Protein 6S44 (pdb70)

Solvent-accessible surface area: 7641 Å² total; per-residue (Å²): 153,89,96,76,61,141,29,86,23,130,82,86,28,113,12,133,111,75,53,12,29,17,24,45,1,69,2,126,55,119,37,52,176,11,89,2,71,85,0,66,0,27,0,52,0,107,0,67,10,59,54,50,0,24,8,7,0,0,62,3,63,59,80,22,138,89,32,68,59,2,0,37,49,99,34,8,125,32,73,150,93,19,108,126,68,5,58,86,68,8,134,15,108,15,82,5,131,46,100,106,64,69,37,25,85,75,53,10,86,70,68,10,179,8,64,88,6,0,24,50,90,60,22,0,11,2,0,8,20,0,12,62,33,1,57,5,70,5,73,4,87,0,37,0,28,85

Sequence (146 aa):
AVPTTRVVVHQSAVLKKDDVSGSEIKPEGDVARYKIRKVMLSCTLRMRPGELVNYLIVKCSSPIVNWSAAFTAPALMVKESCQDMITIIGKGKVESNGVAGSDCTKSFNKFIRLGAGISQTQHLYVVMYTSEAVKTVLEHRVYIEV

Radius of gyration: 15.33 Å; Cα contacts (8 Å, |Δi|>4): 374; chains: 1; bounding box: 33×23×52 Å

Secondary structure (DSSP, 8-state):
----EEEEEEEEEEE-TT-EEEEEE---SSS-S-EEEEEEEEEEEEE-TT-EEEEEEEEESS--S-STTTB-SSS-PBPGGGTTTEEEEEEEEEE----SS--EEEEEEEEEEEEEEEESSSEEEEEEEESS-EEEEEEEEEEE--

Foldseek 3Di:
DQAKDWDKDKDKDFDFAQDWFKDWDDPPVVDAFKWFFKKKKKKWKFFFQAKKKWKWKKKAADDDDDRCVQAPTPHGDGDPVCVVRIGTQDTDMGGRNDDHGDTDTGMDIDIGGDPPTHHNRITIMMIITIRGGMTIGMMMTTIISD

Organism: NCBI:txid283824

B-factor: mean 83.04, std 7.62, range [69.18, 106.4]

Structure (mmCIF, N/CA/C/O backbone):
data_6S44
#
_entry.id   6S44
#
_cell.length_a   1.00
_cell.length_b   1.00
_cell.length_c   1.00
_cell.angle_alpha   90.00
_cell.angle_beta   90.00
_cell.angle_gamma   90.00
#
_symmetry.space_group_name_H-M   'P 1'
#
loop_
_atom_site.group_PDB
_atom_site.id
_atom_site.type_symbol
_atom_site.label_atom_id
_atom_site.label_alt_id
_atom_site.label_comp_id
_atom_site.label_asym_id
_atom_site.label_entity_id
_atom_site.label_seq_id
_atom_site.pdbx_PDB_ins_code
_atom_site.Cartn_x
_atom_site.Cartn_y
_atom_site.Cartn_z
_atom_site.occupancy
_atom_site.B_iso_or_equiv
_atom_site.auth_seq_id
_atom_site.auth_comp_id
_atom_site.auth_asym_id
_atom_site.auth_atom_id
_atom_site.pdbx_PDB_model_num
ATOM 1 N N . ALA A 1 27 ? 210.773 166.193 238.068 1.00 99.53 27 ALA A N 1
ATOM 2 C CA . ALA A 1 27 ? 210.266 165.192 237.139 1.00 99.53 27 ALA A CA 1
ATOM 3 C C . ALA A 1 27 ? 210.878 163.831 237.430 1.00 99.53 27 ALA A C 1
ATOM 4 O O . ALA A 1 27 ? 210.391 162.809 236.953 1.00 99.53 27 ALA A O 1
ATOM 6 N N . VAL A 1 28 ? 211.951 163.831 238.208 1.00 93.09 28 VAL A N 1
ATOM 7 C CA . VAL A 1 28 ? 212.609 162.582 238.607 1.00 93.09 28 VAL A CA 1
ATOM 8 C C . VAL A 1 28 ? 211.716 161.852 239.601 1.00 93.09 28 VAL A C 1
ATOM 9 O O . VAL A 1 28 ? 211.138 162.501 240.490 1.00 93.09 28 VAL A O 1
ATOM 13 N N . PRO A 1 29 ? 211.546 160.529 239.490 1.00 88.82 29 PRO A N 1
ATOM 14 C CA . PRO A 1 29 ? 210.640 159.824 240.407 1.00 88.82 29 PRO A CA 1
ATOM 15 C C . PRO A 1 29 ? 211.159 159.734 241.832 1.00 88.82 29 PRO A C 1
ATOM 16 O O . PRO A 1 29 ? 212.042 158.933 242.134 1.00 88.82 29 PRO A O 1
ATOM 20 N N . THR A 1 30 ? 210.581 160.535 242.720 1.00 84.11 30 THR A N 1
ATOM 21 C CA . THR A 1 30 ? 211.026 160.644 244.099 1.00 84.11 30 THR A CA 1
ATOM 22 C C . THR A 1 30 ? 210.287 159.643 244.976 1.00 84.11 30 THR A C 1
ATOM 23 O O . THR A 1 30 ? 209.142 159.280 244.706 1.00 84.11 30 THR A O 1
ATOM 27 N N . THR A 1 31 ? 210.963 159.183 246.022 1.00 81.45 31 THR A N 1
ATOM 28 C CA . THR A 1 31 ? 210.352 158.298 247.001 1.00 81.45 31 THR A CA 1
ATOM 29 C C . THR A 1 31 ? 210.930 158.630 248.364 1.00 81.45 31 THR A C 1
ATOM 30 O O . THR A 1 31 ? 212.149 158.746 248.508 1.00 81.45 31 THR A O 1
ATOM 34 N N . ARG A 1 32 ? 210.063 158.782 249.350 1.00 78.87 32 ARG A N 1
ATOM 35 C CA . ARG A 1 32 ? 210.458 159.152 250.701 1.00 78.87 32 ARG A CA 1
ATOM 36 C C . ARG A 1 32 ? 210.354 157.913 251.576 1.00 78.87 32 ARG A C 1
ATOM 37 O O . ARG A 1 32 ? 209.275 157.582 252.069 1.00 78.87 32 ARG A O 1
ATOM 45 N N . VAL A 1 33 ? 211.474 157.241 251.780 1.00 75.37 33 VAL A N 1
ATOM 46 C CA . VAL A 1 33 ? 211.479 156.001 252.532 1.00 75.37 33 VAL A CA 1
ATOM 47 C C . VAL A 1 33 ? 211.962 156.288 253.944 1.00 75.37 33 VAL A C 1
ATOM 48 O O . VAL A 1 33 ? 212.626 157.287 254.214 1.00 75.37 33 VAL A O 1
ATOM 52 N N . VAL A 1 34 ? 211.582 155.420 254.873 1.00 76.70 34 VAL A N 1
ATOM 53 C CA . VAL A 1 34 ? 211.842 155.624 256.290 1.00 76.70 34 VAL A CA 1
ATOM 54 C C . VAL A 1 34 ? 212.633 154.445 256.804 1.00 76.70 34 VAL A C 1
ATOM 55 O O . VAL A 1 34 ? 212.166 153.304 256.738 1.00 76.70 34 VAL A O 1
ATOM 59 N N . VAL A 1 35 ? 213.823 154.712 257.326 1.00 80.19 35 VAL A N 1
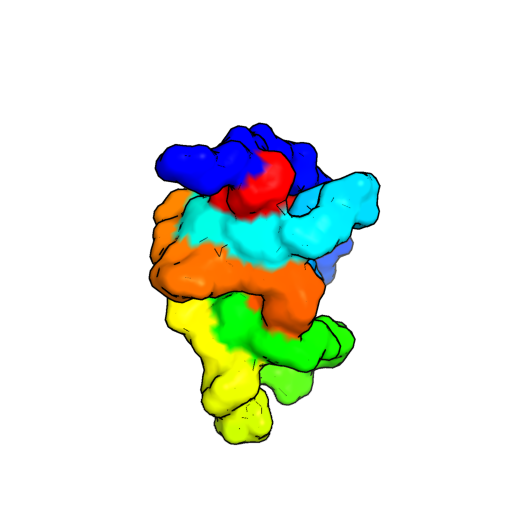ATOM 60 C CA . VAL A 1 35 ? 214.655 153.681 257.926 1.00 80.19 35 VAL A CA 1
ATOM 61 C C . VAL A 1 35 ? 214.944 154.090 259.361 1.00 80.19 35 VAL A C 1
ATOM 62 O O . VAL A 1 35 ? 215.270 155.253 259.622 1.00 80.19 35 VAL A O 1
ATOM 66 N N . HIS A 1 36 ? 214.786 153.152 260.289 1.00 83.28 36 HIS A N 1
ATOM 67 C CA . HIS A 1 36 ? 215.121 153.371 261.685 1.00 83.28 36 HIS A CA 1
ATOM 68 C C . HIS A 1 36 ? 216.362 152.578 262.051 1.00 83.28 36 HIS A C 1
ATOM 69 O O . HIS A 1 36 ? 216.681 151.573 261.412 1.00 83.28 36 HIS A O 1
ATOM 76 N N . GLN A 1 37 ? 217.043 153.031 263.092 1.00 84.34 37 GLN A N 1
ATOM 77 C CA . GLN A 1 37 ? 218.297 152.453 263.545 1.00 84.34 37 GLN A CA 1
ATOM 78 C C . GLN A 1 37 ? 218.339 152.632 265.053 1.00 84.34 37 GLN A C 1
ATOM 79 O O . GLN A 1 37 ? 218.444 153.761 265.545 1.00 84.34 37 GLN A O 1
ATOM 85 N N . SER A 1 38 ? 218.218 151.534 265.783 1.00 87.44 38 SER A N 1
ATOM 86 C CA . SER A 1 38 ? 218.313 151.568 267.231 1.00 87.44 38 SER A CA 1
ATOM 87 C C . SER A 1 38 ? 219.746 151.289 267.648 1.00 87.44 38 SER A C 1
ATOM 88 O O . SER A 1 38 ? 220.385 150.367 267.139 1.00 87.44 38 SER A O 1
ATOM 91 N N . ALA A 1 39 ? 220.250 152.093 268.574 1.00 85.77 39 ALA A N 1
ATOM 92 C CA . ALA A 1 39 ? 221.624 151.951 269.031 1.00 85.77 39 ALA A CA 1
ATOM 93 C C . ALA A 1 39 ? 221.693 152.365 270.487 1.00 85.77 39 ALA A C 1
ATOM 94 O O . ALA A 1 39 ? 221.430 153.524 270.818 1.00 85.77 39 ALA A O 1
ATOM 96 N N . VAL A 1 40 ? 222.013 151.416 271.353 1.00 87.01 40 VAL A N 1
ATOM 97 C CA . VAL A 1 40 ? 222.351 151.705 272.736 1.00 87.01 40 VAL A CA 1
ATOM 98 C C . VAL A 1 40 ? 223.863 151.789 272.807 1.00 87.01 40 VAL A C 1
ATOM 99 O O . VAL A 1 40 ? 224.556 150.787 272.601 1.00 87.01 40 VAL A O 1
ATOM 103 N N . LEU A 1 41 ? 224.382 152.979 273.076 1.00 88.61 41 LEU A N 1
ATOM 104 C CA . LEU A 1 41 ? 225.820 153.181 273.010 1.00 88.61 41 LEU A CA 1
ATOM 105 C C . LEU A 1 41 ? 226.338 153.737 274.327 1.00 88.61 41 LEU A C 1
ATOM 106 O O . LEU A 1 41 ? 225.608 154.390 275.078 1.00 88.61 41 LEU A O 1
ATOM 111 N N . LYS A 1 42 ? 227.615 153.469 274.591 1.00 90.91 42 LYS A N 1
ATOM 112 C CA . LYS A 1 42 ? 228.196 153.674 275.910 1.00 90.91 42 LYS A CA 1
ATOM 113 C C . LYS A 1 42 ? 228.646 155.122 276.066 1.00 90.91 42 LYS A C 1
ATOM 114 O O . LYS A 1 42 ? 228.310 155.989 275.256 1.00 90.91 42 LYS A O 1
ATOM 120 N N . LYS A 1 43 ? 229.426 155.384 277.119 1.00 93.17 43 LYS A N 1
ATOM 121 C CA . LYS A 1 43 ? 229.663 156.723 277.649 1.00 93.17 43 LYS A CA 1
ATOM 122 C C . LYS A 1 43 ? 230.357 157.671 276.682 1.00 93.17 43 LYS A C 1
ATOM 123 O O . LYS A 1 43 ? 229.748 158.644 276.238 1.00 93.17 43 LYS A O 1
ATOM 129 N N . ASP A 1 44 ? 231.608 157.402 276.324 1.00 91.53 44 ASP A N 1
ATOM 130 C CA . ASP A 1 44 ? 232.357 158.302 275.458 1.00 91.53 44 ASP A CA 1
ATOM 131 C C . ASP A 1 44 ? 232.502 157.745 274.052 1.00 91.53 44 ASP A C 1
ATOM 132 O O . ASP A 1 44 ? 233.489 158.018 273.368 1.00 91.53 44 ASP A O 1
ATOM 137 N N . ASP A 1 45 ? 231.527 156.968 273.607 1.00 91.19 45 ASP A N 1
ATOM 138 C CA . ASP A 1 45 ? 231.625 156.313 272.312 1.00 91.19 45 ASP A CA 1
ATOM 139 C C . ASP A 1 45 ? 231.192 157.289 271.236 1.00 91.19 45 ASP A C 1
ATOM 140 O O . ASP A 1 45 ? 230.004 157.591 271.108 1.00 91.19 45 ASP A O 1
ATOM 145 N N . VAL A 1 46 ? 232.149 157.796 270.468 1.00 86.00 46 VAL A N 1
ATOM 146 C CA . VAL A 1 46 ? 231.797 158.452 269.219 1.00 86.00 46 VAL A CA 1
ATOM 147 C C . VAL A 1 46 ? 231.326 157.369 268.257 1.00 86.00 4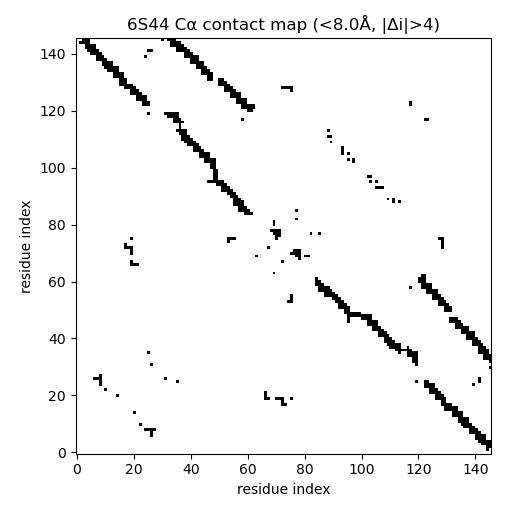6 VAL A C 1
ATOM 148 O O . VAL A 1 46 ? 232.072 156.443 267.918 1.00 86.00 46 VAL A O 1
ATOM 152 N N . SER A 1 47 ? 230.058 157.432 267.879 1.00 81.31 47 SER A N 1
ATOM 153 C CA . SER A 1 47 ? 229.428 156.344 267.150 1.00 81.31 47 SER A CA 1
ATOM 154 C C . SER A 1 47 ? 228.624 156.913 266.003 1.00 81.31 47 SER A C 1
ATOM 155 O O . SER A 1 47 ? 227.885 157.880 266.185 1.00 81.31 47 SER A O 1
ATOM 158 N N . GLY A 1 48 ? 228.758 156.315 264.836 1.00 80.42 48 GLY A N 1
ATOM 159 C CA . GLY A 1 48 ? 228.110 156.812 263.636 1.00 80.42 48 GLY A CA 1
ATOM 160 C C . GLY A 1 48 ? 227.222 155.760 263.006 1.00 80.42 48 GLY A C 1
ATOM 161 O O . GLY A 1 48 ? 227.550 154.575 263.012 1.00 80.42 48 GLY A O 1
ATOM 162 N N . SER A 1 49 ? 226.095 156.207 262.474 1.00 77.99 49 SER A N 1
ATOM 163 C CA . SER A 1 49 ? 225.170 155.361 261.745 1.00 77.99 49 SER A CA 1
ATOM 164 C C . SER A 1 49 ? 225.007 155.931 260.351 1.00 77.99 49 SER A C 1
ATOM 165 O O . SER A 1 49 ? 224.850 157.144 260.186 1.00 77.99 49 SER A O 1
ATOM 168 N N . GLU A 1 50 ? 225.063 155.066 259.352 1.00 79.89 50 GLU A N 1
ATOM 169 C CA . GLU A 1 50 ? 224.797 155.491 257.992 1.00 79.89 50 GLU A CA 1
ATOM 170 C C . GLU A 1 50 ? 223.305 155.639 257.808 1.00 79.89 50 GLU A C 1
ATOM 171 O O . GLU A 1 50 ? 222.543 154.724 258.127 1.00 79.89 50 GLU A O 1
ATOM 177 N N . ILE A 1 51 ? 222.876 156.784 257.310 1.00 77.93 51 ILE A N 1
ATOM 178 C CA . ILE A 1 51 ? 221.489 156.945 256.921 1.00 77.93 51 ILE A CA 1
ATOM 179 C C . ILE A 1 51 ? 221.403 156.680 255.429 1.00 77.93 51 ILE A C 1
ATOM 180 O O . ILE A 1 51 ? 222.115 157.291 254.626 1.00 77.93 51 ILE A O 1
ATOM 185 N N . LYS A 1 52 ? 220.572 155.714 255.075 1.00 82.08 52 LYS A N 1
ATOM 186 C CA . LYS A 1 52 ? 220.489 155.176 253.730 1.00 82.08 52 LYS A CA 1
ATOM 187 C C . LYS A 1 52 ? 219.192 154.401 253.632 1.00 82.08 52 LYS A C 1
ATOM 188 O O . LYS A 1 52 ? 218.621 154.027 254.659 1.00 82.08 52 LYS A O 1
ATOM 194 N N . PRO A 1 53 ? 218.684 154.170 252.428 1.00 82.68 53 PRO A N 1
ATOM 195 C CA . PRO A 1 53 ? 217.520 153.295 252.281 1.00 82.68 53 PRO A CA 1
ATOM 196 C C . PRO A 1 53 ? 217.840 151.864 252.677 1.00 82.68 53 PRO A C 1
ATOM 197 O O . PRO A 1 53 ? 218.990 151.466 252.863 1.00 82.68 53 PRO A O 1
ATOM 201 N N . GLU A 1 54 ? 216.795 151.076 252.770 1.00 92.41 54 GLU A N 1
ATOM 202 C CA . GLU A 1 54 ? 216.846 149.786 253.439 1.00 92.41 54 GLU A CA 1
ATOM 203 C C . GLU A 1 54 ? 217.596 148.700 252.650 1.00 92.41 54 GLU A C 1
ATOM 204 O O . GLU A 1 54 ? 217.519 147.529 253.031 1.00 92.41 54 GLU A O 1
ATOM 210 N N . GLY A 1 55 ? 218.331 148.983 251.578 1.00 91.29 55 GLY A N 1
ATOM 211 C CA . GLY A 1 55 ? 219.052 147.971 250.849 1.00 91.29 55 GLY A CA 1
ATOM 212 C C . GLY A 1 55 ? 218.271 147.352 249.711 1.00 91.29 55 GLY A C 1
ATOM 213 O O . GLY A 1 55 ? 218.863 146.984 248.693 1.00 91.29 55 GLY A O 1
ATOM 214 N N . ASP A 1 56 ? 216.949 147.233 249.860 1.00 91.58 56 ASP A N 1
ATOM 215 C CA . ASP A 1 56 ? 216.105 146.783 248.761 1.00 91.58 56 ASP A CA 1
ATOM 216 C C . ASP A 1 56 ? 216.030 147.813 247.648 1.00 91.58 56 ASP A C 1
ATOM 217 O O . ASP A 1 56 ? 215.689 147.462 246.515 1.00 91.58 56 ASP A O 1
ATOM 222 N N . VAL A 1 57 ? 216.326 149.070 247.951 1.00 87.60 57 VAL A N 1
ATOM 223 C CA . VAL A 1 57 ? 216.504 150.104 246.946 1.00 87.60 57 VAL A CA 1
ATOM 224 C C . VAL A 1 57 ? 218.000 150.352 246.840 1.00 87.60 57 VAL A C 1
ATOM 225 O O . VAL A 1 57 ? 218.589 151.036 247.675 1.00 87.60 57 VAL A O 1
ATOM 229 N N . ALA A 1 58 ? 218.629 149.764 245.836 1.00 86.51 58 ALA A N 1
ATOM 230 C CA . ALA A 1 58 ? 219.948 150.204 245.438 1.00 86.51 58 ALA A CA 1
ATOM 231 C C . ALA A 1 58 ? 219.775 151.315 244.414 1.00 86.51 58 ALA A C 1
ATOM 232 O O . ALA A 1 58 ? 218.651 151.662 244.044 1.00 86.51 58 ALA A O 1
ATOM 234 N N . ARG A 1 59 ? 220.899 151.889 243.975 1.00 84.90 59 ARG A N 1
ATOM 235 C CA . ARG A 1 59 ? 220.956 152.868 242.882 1.00 84.90 59 ARG A CA 1
ATOM 236 C C . ARG A 1 59 ? 220.117 154.113 243.170 1.00 84.90 59 ARG A C 1
ATOM 237 O O . ARG A 1 59 ? 219.490 154.677 242.276 1.00 84.90 59 ARG A O 1
ATOM 245 N N . TYR A 1 60 ? 220.096 154.540 244.425 1.00 80.70 60 TYR A N 1
ATOM 246 C CA . TYR A 1 60 ? 219.295 155.687 244.814 1.00 80.70 60 TYR A CA 1
ATOM 247 C C . TYR A 1 60 ? 220.107 156.968 244.667 1.00 80.70 60 TYR A C 1
ATOM 248 O O . TYR A 1 60 ? 221.229 156.965 244.161 1.00 80.70 60 TYR A O 1
ATOM 257 N N . LYS A 1 61 ? 219.530 158.083 245.117 1.00 80.57 61 LYS A N 1
ATOM 258 C CA . LYS A 1 61 ? 220.234 159.361 245.151 1.00 80.57 61 LYS A CA 1
ATOM 259 C C . LYS A 1 61 ? 219.544 160.217 246.210 1.00 80.57 61 LYS A C 1
ATOM 260 O O . LYS A 1 61 ? 218.499 160.807 245.934 1.00 80.57 61 LYS A O 1
ATOM 266 N N . ILE A 1 62 ? 220.138 160.287 247.398 1.00 76.38 62 ILE A N 1
ATOM 267 C CA . ILE A 1 62 ? 219.487 160.945 248.524 1.00 76.38 62 ILE A CA 1
ATOM 268 C C . ILE A 1 62 ? 219.545 162.448 248.329 1.00 76.38 62 ILE A C 1
ATOM 269 O O . ILE A 1 62 ? 220.628 163.031 248.240 1.00 76.38 62 ILE A O 1
ATOM 274 N N . ARG A 1 63 ? 218.383 163.085 248.284 1.00 74.08 63 ARG A N 1
ATOM 275 C CA . ARG A 1 63 ? 218.313 164.523 248.093 1.00 74.08 63 ARG A CA 1
ATOM 276 C C . ARG A 1 63 ? 218.018 165.270 249.383 1.00 74.08 63 ARG A C 1
ATOM 277 O O . ARG A 1 63 ? 218.692 166.250 249.697 1.00 74.08 63 ARG A O 1
ATOM 285 N N . LYS A 1 64 ? 217.003 164.848 250.123 1.00 69.18 64 LYS A N 1
ATOM 286 C CA . LYS A 1 64 ? 216.681 165.440 251.408 1.00 69.18 64 LYS A CA 1
ATOM 287 C C . LYS A 1 64 ? 216.609 164.337 252.448 1.00 69.18 64 LYS A C 1
ATOM 288 O O . LYS A 1 64 ? 216.226 163.209 252.145 1.00 69.18 64 LYS A O 1
ATOM 294 N N . VAL A 1 65 ? 217.002 164.654 253.675 1.00 69.62 65 VAL A N 1
ATOM 295 C CA . VAL A 1 65 ? 216.868 163.729 254.791 1.00 69.62 65 VAL A CA 1
ATOM 296 C C . VAL A 1 65 ? 216.169 164.453 255.921 1.00 69.62 65 VAL A C 1
ATOM 297 O O . VAL A 1 65 ? 216.603 165.529 256.329 1.00 69.62 65 VAL A O 1
ATOM 301 N N . MET A 1 66 ? 215.101 163.879 256.426 1.00 75.56 66 MET A N 1
ATOM 302 C CA . MET A 1 66 ? 214.503 164.339 257.667 1.00 75.56 66 MET A CA 1
ATOM 303 C C . MET A 1 66 ? 214.830 163.285 258.709 1.00 75.56 66 MET A C 1
ATOM 304 O O . MET A 1 66 ? 214.206 162.227 258.736 1.00 75.56 66 MET A O 1
ATOM 309 N N . LEU A 1 67 ? 215.821 163.540 259.548 1.00 73.59 67 LEU A N 1
ATOM 310 C CA . LEU A 1 67 ? 216.118 162.597 260.611 1.00 73.59 67 LEU A CA 1
ATOM 311 C C . LEU A 1 67 ? 215.606 163.139 261.929 1.00 73.59 67 LEU A C 1
ATOM 312 O O . LEU A 1 67 ? 215.663 164.343 262.181 1.00 73.59 67 LEU A O 1
ATOM 317 N N . SER A 1 68 ? 215.100 162.246 262.767 1.00 80.03 68 SER A N 1
ATOM 318 C CA . SER A 1 68 ? 214.634 162.628 264.095 1.00 80.03 68 SER A CA 1
ATOM 319 C C . SER A 1 68 ? 215.060 161.517 265.040 1.00 80.03 68 SER A C 1
ATOM 320 O O . SER A 1 68 ? 214.446 160.449 265.073 1.00 80.03 68 SER A O 1
ATOM 323 N N . CYS A 1 69 ? 216.109 161.771 265.800 1.00 83.65 69 CYS A N 1
ATOM 324 C CA . CYS A 1 69 ? 216.627 160.797 266.741 1.00 83.65 69 CYS A CA 1
ATOM 325 C C . CYS A 1 69 ? 216.180 161.183 268.135 1.00 83.65 69 CYS A C 1
ATOM 326 O O . CYS A 1 69 ? 216.482 162.285 268.603 1.00 83.65 69 CYS A O 1
ATOM 329 N N . THR A 1 70 ? 215.460 160.286 268.786 1.00 83.75 70 THR A N 1
ATOM 330 C CA . THR A 1 70 ? 214.942 160.508 270.126 1.00 83.75 70 THR A CA 1
ATOM 331 C C . THR A 1 70 ? 215.768 159.648 271.064 1.00 83.75 70 THR A C 1
ATOM 332 O O . THR A 1 70 ? 215.446 158.489 271.315 1.00 83.75 70 THR A O 1
ATOM 336 N N . LEU A 1 71 ? 216.837 160.222 271.585 1.00 85.53 71 LEU A N 1
ATOM 337 C CA . LEU A 1 71 ? 217.707 159.502 272.488 1.00 85.53 71 LEU A CA 1
ATOM 338 C C . LEU A 1 71 ? 217.194 159.646 273.909 1.00 85.53 71 LEU A C 1
ATOM 339 O O . LEU A 1 71 ? 216.968 160.762 274.387 1.00 85.53 71 LEU A O 1
ATOM 344 N N . ARG A 1 72 ? 216.963 158.516 274.558 1.00 93.26 72 ARG A N 1
ATOM 345 C CA . ARG A 1 72 ? 216.804 158.499 276.000 1.00 93.26 72 ARG A CA 1
ATOM 346 C C . ARG A 1 72 ? 218.190 158.500 276.619 1.00 93.26 72 ARG A C 1
ATOM 347 O O . ARG A 1 72 ? 219.053 157.703 276.231 1.00 93.26 72 ARG A O 1
ATOM 355 N N . MET A 1 73 ? 218.420 159.419 277.548 1.00 93.94 73 MET A N 1
ATOM 356 C CA . MET A 1 73 ? 219.764 159.625 278.056 1.00 93.94 73 MET A CA 1
ATOM 357 C C . MET A 1 73 ? 219.722 160.028 279.517 1.00 93.94 73 MET A C 1
ATOM 358 O O . MET A 1 73 ? 218.676 160.386 280.061 1.00 93.94 73 MET A O 1
ATOM 363 N N . ARG A 1 74 ? 220.894 159.966 280.141 1.00 96.57 74 ARG A N 1
ATOM 364 C CA . ARG A 1 74 ? 221.036 160.325 281.536 1.00 96.57 74 ARG A CA 1
ATOM 365 C C . ARG A 1 74 ? 220.855 161.830 281.712 1.00 96.57 74 ARG A C 1
ATOM 366 O O . ARG A 1 74 ? 221.241 162.615 280.845 1.00 96.57 74 ARG A O 1
ATOM 374 N N . PRO A 1 75 ? 220.271 162.259 282.823 1.00 98.37 75 PRO A N 1
ATOM 375 C CA . PRO A 1 75 ? 219.754 163.630 282.896 1.00 98.37 75 PRO A CA 1
ATOM 376 C C . PRO A 1 75 ? 220.775 164.714 283.188 1.00 98.37 75 PRO A C 1
ATOM 377 O O . PRO A 1 75 ? 220.394 165.803 283.620 1.00 98.37 75 PRO A O 1
ATOM 381 N N . GLY A 1 76 ? 222.057 164.449 282.984 1.00 92.77 76 GLY A N 1
ATOM 382 C CA . GLY A 1 76 ? 223.033 165.499 283.169 1.00 92.77 76 GLY A CA 1
ATOM 383 C C . GLY A 1 76 ? 223.934 165.704 281.973 1.00 92.77 76 GLY A C 1
ATOM 384 O O . GLY A 1 76 ? 224.676 166.686 281.908 1.00 92.77 76 GLY A O 1
ATOM 385 N N . GLU A 1 77 ? 223.865 164.799 281.011 1.00 92.52 77 GLU A N 1
ATOM 386 C CA . GLU A 1 77 ? 224.878 164.720 279.979 1.00 92.52 77 GLU A CA 1
ATOM 387 C C . GLU A 1 77 ? 224.394 165.362 278.688 1.00 92.52 77 GLU A C 1
ATOM 388 O O . GLU A 1 77 ? 223.315 165.951 278.625 1.00 92.52 77 GLU A O 1
ATOM 394 N N . LEU A 1 78 ? 225.213 165.258 277.646 1.00 85.40 78 LEU A N 1
ATOM 395 C CA . LEU A 1 78 ? 224.903 165.842 276.354 1.00 85.40 78 LEU A CA 1
ATOM 396 C C . LEU A 1 78 ? 225.213 164.835 275.263 1.00 85.40 78 LEU A C 1
ATOM 397 O O . LEU A 1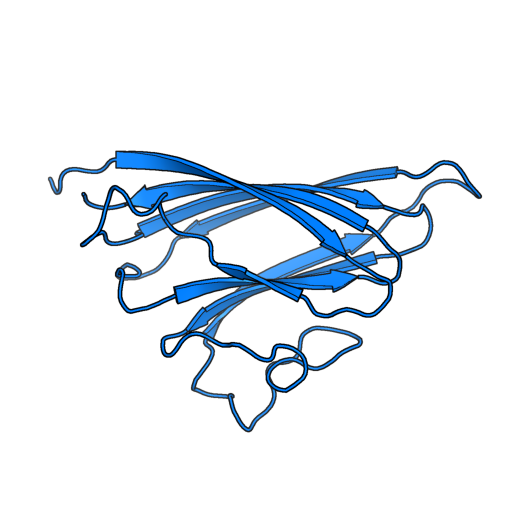 78 ? 225.970 163.884 275.459 1.00 85.40 78 LEU A O 1
ATOM 402 N N . VAL A 1 79 ? 224.592 165.047 274.112 1.00 81.08 79 VAL A N 1
ATOM 403 C CA . VAL A 1 79 ? 224.844 164.272 272.911 1.00 81.08 79 VAL A CA 1
ATOM 404 C C . VAL A 1 79 ? 225.162 165.270 271.817 1.00 81.08 79 VAL A C 1
ATOM 405 O O . VAL A 1 79 ? 224.274 165.995 271.359 1.00 81.08 79 VAL A O 1
ATOM 409 N N . ASN A 1 80 ? 226.418 165.334 271.420 1.00 78.88 80 ASN A N 1
ATOM 410 C CA . ASN A 1 80 ? 226.860 166.226 270.366 1.00 78.88 80 ASN A CA 1
ATOM 411 C C . ASN A 1 80 ? 226.863 165.430 269.076 1.00 78.88 80 ASN A C 1
ATOM 412 O O . ASN A 1 80 ? 227.596 164.448 268.965 1.00 78.88 80 ASN A O 1
ATOM 417 N N . TYR A 1 81 ? 226.037 165.820 268.116 1.00 76.25 81 TYR A N 1
ATOM 418 C CA . TYR A 1 81 ? 225.949 165.069 266.878 1.00 76.25 81 TYR A CA 1
ATOM 419 C C . TYR A 1 81 ? 226.427 165.909 265.708 1.00 76.25 81 TYR A C 1
ATOM 420 O O . TYR A 1 81 ? 226.287 167.137 265.692 1.00 76.25 81 TYR A O 1
ATOM 429 N N . LEU A 1 82 ? 226.958 165.208 264.716 1.00 74.62 82 LEU A N 1
ATOM 430 C CA . LEU A 1 82 ? 227.371 165.759 263.442 1.00 74.62 82 LEU A CA 1
ATOM 431 C C . LEU A 1 82 ? 226.691 164.950 262.355 1.00 74.62 82 LEU A C 1
ATOM 432 O O . LEU A 1 82 ? 226.384 163.774 262.558 1.00 74.62 82 LEU A O 1
ATOM 437 N N . ILE A 1 83 ? 226.446 165.575 261.220 1.00 72.56 83 ILE A N 1
ATOM 438 C CA . ILE A 1 83 ? 225.844 164.935 260.063 1.00 72.56 83 ILE A CA 1
ATOM 439 C C . ILE A 1 83 ? 226.776 165.225 258.902 1.00 72.56 83 ILE A C 1
ATOM 440 O O . ILE A 1 83 ? 226.936 166.383 258.502 1.00 72.56 83 ILE A O 1
ATOM 445 N N . VAL A 1 84 ? 227.399 164.185 258.364 1.00 73.09 84 VAL A N 1
ATOM 446 C CA . VAL A 1 84 ? 228.548 164.337 257.487 1.00 73.09 84 VAL A CA 1
ATOM 447 C C . VAL A 1 84 ? 228.341 163.533 256.216 1.00 73.09 84 VAL A C 1
ATOM 448 O O . VAL A 1 84 ? 227.976 162.355 256.265 1.00 73.09 84 VAL A O 1
ATOM 452 N N . LYS A 1 85 ? 228.569 164.169 255.077 1.00 74.75 85 LYS A N 1
ATOM 453 C CA . LYS A 1 85 ? 228.577 163.475 253.795 1.00 74.75 85 LYS A CA 1
ATOM 454 C C . LYS A 1 85 ? 230.011 163.069 253.525 1.00 74.75 85 LYS A C 1
ATOM 455 O O . LYS A 1 85 ? 230.915 163.902 253.575 1.00 74.75 85 LYS A O 1
ATOM 461 N N . CYS A 1 86 ? 230.239 161.794 253.234 1.00 82.45 86 CYS A N 1
ATOM 462 C CA . CYS A 1 86 ? 231.563 161.366 252.823 1.00 82.45 86 CYS A CA 1
ATOM 463 C C . CYS A 1 86 ? 231.448 160.169 251.902 1.00 82.45 86 CYS A C 1
ATOM 464 O O . CYS A 1 86 ? 230.556 159.339 252.067 1.00 82.45 86 CYS A O 1
ATOM 467 N N . SER A 1 87 ? 232.342 160.078 250.928 1.00 83.32 87 SER A N 1
ATOM 468 C CA . SER A 1 87 ? 232.558 158.799 250.277 1.00 83.32 87 SER A CA 1
ATOM 469 C C . SER A 1 87 ? 233.449 157.957 251.172 1.00 83.32 87 SER A C 1
ATOM 470 O O . SER A 1 87 ? 233.906 158.433 252.216 1.00 83.32 87 SER A O 1
ATOM 473 N N . SER A 1 88 ? 233.704 156.706 250.753 1.00 82.95 88 SER A N 1
ATOM 474 C CA . SER A 1 88 ? 234.608 155.774 251.426 1.00 82.95 88 SER A CA 1
ATOM 475 C C . SER A 1 88 ? 234.173 155.480 252.851 1.00 82.95 88 SER A C 1
ATOM 476 O O . SER A 1 88 ? 234.638 156.156 253.777 1.00 82.95 88 SER A O 1
ATOM 479 N N . PRO A 1 89 ? 233.241 154.545 253.032 1.00 81.89 89 PRO A N 1
ATOM 480 C CA . PRO A 1 89 ? 232.569 154.357 254.324 1.00 81.89 89 PRO A CA 1
ATOM 481 C C . PRO A 1 89 ? 233.513 154.086 255.485 1.00 81.89 89 PRO A C 1
ATOM 482 O O . PRO A 1 89 ? 234.433 153.271 255.402 1.00 81.89 89 PRO A O 1
ATOM 486 N N . ILE A 1 90 ? 233.288 154.818 256.566 1.00 83.56 90 ILE A N 1
ATOM 487 C CA . ILE A 1 90 ? 234.210 154.880 257.689 1.00 83.56 90 ILE A CA 1
ATOM 488 C C . ILE A 1 90 ? 233.867 153.733 258.625 1.00 83.56 90 ILE A C 1
ATOM 489 O O . ILE A 1 90 ? 232.731 153.616 259.093 1.00 83.56 90 ILE A O 1
ATOM 494 N N . VAL A 1 91 ? 234.848 152.883 258.907 1.00 87.28 91 VAL A N 1
ATOM 495 C CA . VAL A 1 91 ? 234.634 151.842 259.902 1.00 87.28 91 VAL A CA 1
ATOM 496 C C . VAL A 1 91 ? 234.957 152.363 261.295 1.00 87.28 91 VAL A C 1
ATOM 497 O O . VAL A 1 91 ? 234.105 152.347 262.190 1.00 87.28 91 VAL A O 1
ATOM 501 N N . ASN A 1 92 ? 236.179 152.839 261.500 1.00 89.30 92 ASN A N 1
ATOM 502 C CA . ASN A 1 92 ? 236.604 153.340 262.797 1.00 89.30 92 ASN A CA 1
ATOM 503 C C . ASN A 1 92 ? 236.221 154.805 262.918 1.00 89.30 92 ASN A C 1
ATOM 504 O O . ASN A 1 92 ? 236.581 155.619 262.063 1.00 89.30 92 ASN A O 1
ATOM 509 N N . TRP A 1 93 ? 235.501 155.135 263.982 1.00 84.41 93 TRP A N 1
ATOM 510 C CA . TRP A 1 93 ? 234.927 156.460 264.151 1.00 84.41 93 TRP A CA 1
ATOM 511 C C . TRP A 1 93 ? 235.794 157.389 264.975 1.00 84.41 93 TRP A C 1
ATOM 512 O O . TRP A 1 93 ? 235.854 158.586 264.688 1.00 84.41 93 TRP A O 1
ATOM 523 N N . SER A 1 94 ? 236.460 156.863 265.999 1.00 87.68 94 SER A N 1
ATOM 524 C CA . SER A 1 94 ? 237.341 157.690 266.807 1.00 87.68 94 SER A CA 1
ATOM 525 C C . SER A 1 94 ? 238.574 158.120 266.028 1.00 87.68 94 SER A C 1
ATOM 526 O O . SER A 1 94 ? 239.171 159.156 266.337 1.00 87.68 94 SER A O 1
ATOM 529 N N . ALA A 1 95 ? 238.959 157.354 265.013 1.00 84.93 95 ALA A N 1
ATOM 530 C CA . ALA A 1 95 ? 240.101 157.696 264.183 1.00 84.93 95 ALA A CA 1
ATOM 531 C C . ALA A 1 95 ? 239.774 158.732 263.121 1.00 84.93 95 ALA A C 1
ATOM 532 O O . ALA A 1 95 ? 240.680 159.159 262.401 1.00 84.93 95 ALA A O 1
ATOM 534 N N . ALA A 1 96 ? 238.517 159.136 262.994 1.00 81.63 96 ALA A N 1
ATOM 535 C CA . ALA A 1 96 ? 238.140 160.194 262.072 1.00 81.63 96 ALA A CA 1
ATOM 536 C C . ALA A 1 96 ? 237.513 161.393 262.753 1.00 81.63 96 ALA A C 1
ATOM 537 O O . ALA A 1 96 ? 237.615 162.501 262.230 1.00 81.63 96 ALA A O 1
ATOM 539 N N . PHE A 1 97 ? 236.878 161.208 263.901 1.00 80.22 97 PHE A N 1
ATOM 540 C CA . PHE A 1 97 ? 236.302 162.299 264.666 1.00 80.22 97 PHE A CA 1
ATOM 541 C C . PHE A 1 97 ? 236.896 162.307 266.062 1.00 80.22 97 PHE A C 1
ATOM 542 O O . PHE A 1 97 ? 237.111 161.250 266.660 1.00 80.22 97 PHE A O 1
ATOM 550 N N . THR A 1 98 ? 237.162 163.500 266.574 1.00 81.30 98 THR A N 1
ATOM 551 C CA . THR A 1 98 ? 237.711 163.628 267.910 1.00 81.30 98 THR A CA 1
ATOM 552 C C . THR A 1 98 ? 236.645 163.318 268.947 1.00 81.30 98 THR A C 1
ATOM 553 O O . THR A 1 98 ? 235.446 163.414 268.683 1.00 81.30 98 THR A O 1
ATOM 557 N N . ALA A 1 99 ? 237.099 162.932 270.138 1.00 82.82 99 ALA A N 1
ATOM 558 C CA . ALA A 1 99 ? 236.171 162.417 271.137 1.00 82.82 99 ALA A CA 1
ATOM 559 C C . ALA A 1 99 ? 235.247 163.494 271.712 1.00 82.82 99 ALA A C 1
ATOM 560 O O . ALA A 1 99 ? 234.064 163.451 271.371 1.00 82.82 99 ALA A O 1
ATOM 562 N N . PRO A 1 100 ? 235.697 164.499 272.491 1.00 80.93 100 PRO A N 1
ATOM 563 C CA . PRO A 1 100 ? 234.735 165.225 273.345 1.00 80.93 100 PRO A CA 1
ATOM 564 C C . PRO A 1 100 ? 233.774 166.129 272.596 1.00 80.93 100 PRO A C 1
ATOM 565 O O . PRO A 1 100 ? 232.722 166.465 273.140 1.00 80.93 100 PRO A O 1
ATOM 569 N N . ALA A 1 101 ? 234.098 166.527 271.375 1.00 78.84 101 ALA A N 1
ATOM 570 C CA . ALA A 1 101 ? 233.126 167.094 270.460 1.00 78.84 101 ALA A CA 1
ATOM 571 C C . ALA A 1 101 ? 233.622 166.783 269.064 1.00 78.84 101 ALA A C 1
ATOM 572 O O . ALA A 1 101 ? 234.828 166.714 268.826 1.00 78.84 101 ALA A O 1
ATOM 574 N N . LEU A 1 102 ? 232.689 166.572 268.152 1.00 76.76 102 LEU A N 1
ATOM 575 C CA . LEU A 1 102 ? 233.018 165.942 266.882 1.00 76.76 102 LEU A CA 1
ATOM 576 C C . LEU A 1 102 ? 233.717 166.943 265.984 1.00 76.76 102 LEU A C 1
ATOM 577 O O . LEU A 1 102 ? 233.095 167.690 265.229 1.00 76.76 102 LEU A O 1
ATOM 582 N N . MET A 1 103 ? 235.038 166.960 266.084 1.00 81.04 103 MET A N 1
ATOM 583 C CA . MET A 1 103 ? 235.879 167.686 265.153 1.00 81.04 103 MET A CA 1
ATOM 584 C C . MET A 1 103 ? 236.461 166.701 264.158 1.00 81.04 103 MET A C 1
ATOM 585 O O . MET A 1 103 ? 236.987 165.656 264.548 1.00 81.04 103 MET A O 1
ATOM 590 N N . VAL A 1 104 ? 236.351 167.032 262.878 1.00 79.93 104 VAL A N 1
ATOM 591 C CA . VAL A 1 104 ? 236.887 166.178 261.832 1.00 79.93 104 VAL A CA 1
ATOM 592 C C . VAL A 1 104 ? 238.401 166.295 261.839 1.00 79.93 104 VAL A C 1
ATOM 593 O O . VAL A 1 104 ? 238.948 167.378 261.610 1.00 79.93 104 VAL A O 1
ATOM 597 N N . LYS A 1 105 ? 239.080 165.183 262.109 1.00 83.73 105 LYS A N 1
ATOM 598 C CA . LYS A 1 105 ? 240.532 165.183 262.177 1.00 83.73 105 LYS A CA 1
ATOM 599 C C . LYS A 1 105 ? 241.129 165.446 260.803 1.00 83.73 105 LYS A C 1
ATOM 600 O O . LYS A 1 105 ? 240.507 165.183 259.772 1.00 83.73 105 LYS A O 1
ATOM 606 N N . GLU A 1 106 ? 242.351 165.980 260.795 1.00 86.43 106 GLU A N 1
ATOM 607 C CA . GLU A 1 106 ? 242.944 166.436 259.544 1.00 86.43 106 GLU A CA 1
ATOM 608 C C . GLU A 1 106 ? 243.374 165.290 258.643 1.00 86.43 106 GLU A C 1
ATOM 609 O O . GLU A 1 106 ? 243.632 165.521 257.460 1.00 86.43 106 GLU A O 1
ATOM 615 N N . SER A 1 107 ? 243.462 164.069 259.170 1.00 83.73 107 SER A N 1
ATOM 616 C CA . SER A 1 107 ? 243.715 162.916 258.316 1.00 83.73 107 SER A CA 1
ATOM 617 C C . SER A 1 107 ? 242.538 162.655 257.391 1.00 83.73 107 SER A C 1
ATOM 618 O O . SER A 1 107 ? 242.723 162.285 256.227 1.00 83.73 107 SER A O 1
ATOM 621 N N . CYS A 1 108 ? 241.325 162.850 257.888 1.00 84.13 108 CYS A N 1
ATOM 622 C CA . CYS A 1 108 ? 240.107 162.704 257.105 1.00 84.13 108 CYS A CA 1
ATOM 623 C C . CYS A 1 108 ? 239.457 164.059 256.875 1.00 84.13 108 CYS A C 1
ATOM 624 O O . CYS A 1 108 ? 238.237 164.191 256.917 1.00 84.13 108 CYS A O 1
ATOM 627 N N . GLN A 1 109 ? 240.281 165.075 256.626 1.00 82.43 109 GLN A N 1
ATOM 628 C CA . GLN A 1 109 ? 239.803 166.450 256.570 1.00 82.43 109 GLN A CA 1
ATOM 629 C C . GLN A 1 109 ? 238.924 166.692 255.353 1.00 82.43 109 GLN A C 1
ATOM 630 O O . GLN A 1 109 ? 237.757 167.067 255.483 1.00 82.43 109 GLN A O 1
ATOM 636 N N . ASP A 1 110 ? 239.467 166.495 254.159 1.00 83.45 110 ASP A N 1
ATOM 637 C CA . ASP A 1 110 ? 238.668 166.645 252.954 1.00 83.45 110 ASP A CA 1
ATOM 638 C C . ASP A 1 110 ? 237.912 165.379 252.598 1.00 83.45 110 ASP A C 1
ATOM 639 O O . ASP A 1 110 ? 237.084 165.403 251.682 1.00 83.45 110 ASP A O 1
ATOM 644 N N . MET A 1 111 ? 238.180 164.284 253.303 1.00 81.91 111 MET A N 1
ATOM 645 C CA . MET A 1 111 ? 237.413 163.064 253.135 1.00 81.91 111 MET A CA 1
ATOM 646 C C . MET A 1 111 ? 235.981 163.225 253.610 1.00 81.91 111 MET A C 1
ATOM 647 O O . MET A 1 111 ? 235.082 162.608 253.037 1.00 81.91 111 MET A O 1
ATOM 652 N N . ILE A 1 112 ? 235.751 164.072 254.611 1.00 77.38 112 ILE A N 1
ATOM 653 C CA . ILE A 1 112 ? 234.495 164.144 255.347 1.00 77.38 112 ILE A CA 1
ATOM 654 C C . ILE A 1 112 ? 233.974 165.570 255.280 1.00 77.38 112 ILE A C 1
ATOM 655 O O . ILE A 1 112 ? 234.663 166.502 255.705 1.00 77.38 112 ILE A O 1
ATOM 660 N N . THR A 1 113 ? 232.762 165.743 254.770 1.00 73.09 113 THR A N 1
ATOM 661 C CA . THR A 1 113 ? 232.164 167.060 254.600 1.00 73.09 113 THR A CA 1
ATOM 662 C C . THR A 1 113 ? 231.007 167.223 255.571 1.00 73.09 113 THR A C 1
ATOM 663 O O . THR A 1 113 ? 230.024 166.484 255.493 1.00 73.09 113 THR A O 1
ATOM 667 N N . ILE A 1 114 ? 231.113 168.199 256.463 1.00 71.04 114 ILE A N 1
ATOM 668 C CA . ILE A 1 114 ? 230.073 168.449 257.453 1.00 71.04 114 ILE A CA 1
ATOM 669 C C . ILE A 1 114 ? 228.937 169.212 256.796 1.00 71.04 114 ILE A C 1
ATOM 670 O O . ILE A 1 114 ? 229.166 170.205 256.101 1.00 71.04 114 ILE A O 1
ATOM 675 N N . ILE A 1 115 ? 227.707 168.761 257.021 1.00 71.03 115 ILE A N 1
ATOM 676 C CA . ILE A 1 115 ? 226.550 169.475 256.501 1.00 71.03 115 ILE A CA 1
ATOM 677 C C . ILE A 1 115 ? 225.508 169.657 257.587 1.00 71.03 115 ILE A C 1
ATOM 678 O O . ILE A 1 115 ? 224.502 170.342 257.384 1.00 71.03 115 ILE A O 1
ATOM 683 N N . GLY A 1 116 ? 225.725 169.048 258.736 1.00 72.00 116 GLY A N 1
ATOM 684 C CA . GLY A 1 116 ? 224.794 169.211 259.836 1.00 72.00 116 GLY A CA 1
ATOM 685 C C . GLY A 1 116 ? 225.517 169.163 261.155 1.00 72.00 116 GLY A C 1
ATOM 686 O O . GLY A 1 116 ? 226.474 168.409 261.331 1.00 72.00 116 GLY A O 1
ATOM 687 N N . LYS A 1 117 ? 225.040 169.954 262.094 1.00 72.57 117 LYS A N 1
ATOM 688 C CA . LYS A 1 117 ? 225.644 170.029 263.405 1.00 72.57 117 LYS A CA 1
ATOM 689 C C . LYS A 1 117 ? 224.539 169.925 264.437 1.00 72.57 117 LYS A C 1
ATOM 690 O O . LYS A 1 117 ? 223.352 169.958 264.110 1.00 72.57 117 LYS A O 1
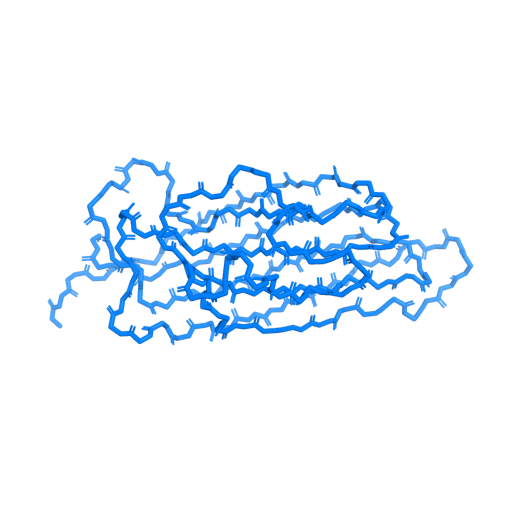ATOM 696 N N . GLY A 1 118 ? 224.923 169.773 265.689 1.00 77.15 118 GLY A N 1
ATOM 697 C CA . GLY A 1 118 ? 223.991 170.089 266.747 1.00 77.15 118 GLY A CA 1
ATOM 698 C C . GLY A 1 118 ? 224.368 169.414 268.042 1.00 77.15 118 GLY A C 1
ATOM 699 O O . GLY A 1 118 ? 225.327 168.652 268.123 1.00 77.15 118 GLY A O 1
ATOM 700 N N . LYS A 1 119 ? 223.543 169.675 269.047 1.00 80.65 119 LYS A N 1
ATOM 701 C CA . LYS A 1 119 ? 223.881 169.296 270.406 1.00 80.65 119 LYS A CA 1
ATOM 702 C C . LYS A 1 119 ? 222.605 169.223 271.217 1.00 80.65 119 LYS A C 1
ATOM 703 O O . LYS A 1 119 ? 221.790 170.144 271.167 1.00 80.65 119 LYS A O 1
ATOM 709 N N . VAL A 1 120 ? 222.423 168.123 271.939 1.00 84.98 120 VAL A N 1
ATOM 710 C CA . VAL A 1 120 ? 221.237 167.891 272.749 1.00 84.98 120 VAL A CA 1
ATOM 711 C C . VAL A 1 120 ? 221.688 167.733 274.187 1.00 84.98 120 VAL A C 1
ATOM 712 O O . VAL A 1 120 ? 222.308 166.724 274.535 1.00 84.98 120 VAL A O 1
ATOM 716 N N . GLU A 1 121 ? 221.366 168.702 275.027 1.00 90.89 121 GLU A N 1
ATOM 717 C CA . GLU A 1 121 ? 221.781 168.680 276.418 1.00 90.89 121 GLU A CA 1
ATOM 718 C C . GLU A 1 121 ? 220.612 168.268 277.298 1.00 90.89 121 GLU A C 1
ATOM 719 O O . GLU A 1 121 ? 219.468 168.639 277.035 1.00 90.89 121 GLU A O 1
ATOM 725 N N . SER A 1 122 ? 220.902 167.503 278.342 1.00 93.78 122 SER A N 1
ATOM 726 C CA . SER A 1 122 ? 219.877 166.983 279.241 1.00 93.78 122 SER A CA 1
ATOM 727 C C . SER A 1 122 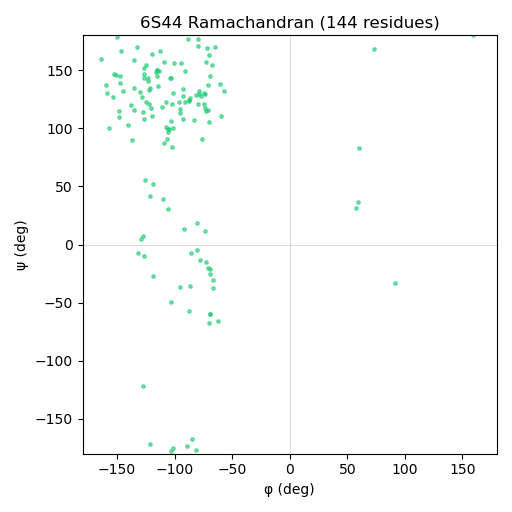? 219.860 167.828 280.505 1.00 93.78 122 SER A C 1
ATOM 728 O O . SER A 1 122 ? 220.695 167.652 281.392 1.00 93.78 122 SER A O 1
ATOM 731 N N . ASN A 1 123 ? 218.902 168.747 280.587 1.00 97.29 123 ASN A N 1
ATOM 732 C CA . ASN A 1 123 ? 218.702 169.565 281.780 1.00 97.29 123 ASN A CA 1
ATOM 733 C C . ASN A 1 123 ? 217.507 169.001 282.539 1.00 97.29 123 ASN A C 1
ATOM 734 O O . ASN A 1 123 ? 216.373 169.457 282.406 1.00 97.29 123 ASN A O 1
ATOM 739 N N . GLY A 1 124 ? 217.778 167.989 283.352 1.00 100.42 124 GLY A N 1
ATOM 740 C CA . GLY A 1 124 ? 216.710 167.292 284.032 1.00 100.42 124 GLY A CA 1
ATOM 741 C C . GLY A 1 124 ? 216.892 167.175 285.527 1.00 100.42 124 GLY A C 1
ATOM 742 O O . GLY A 1 124 ? 217.023 168.175 286.235 1.00 100.42 124 GLY A O 1
ATOM 743 N N . VAL A 1 125 ? 216.904 165.938 286.013 1.00 104.12 125 VAL A N 1
ATOM 744 C CA . VAL A 1 125 ? 216.856 165.640 287.439 1.00 104.12 125 VAL A CA 1
ATOM 745 C C . VAL A 1 125 ? 218.090 164.842 287.826 1.00 104.12 125 VAL A C 1
ATOM 746 O O . VAL A 1 125 ? 219.052 164.761 287.059 1.00 104.12 125 VAL A O 1
ATOM 750 N N . ALA A 1 126 ? 218.114 164.339 289.058 1.00 106.40 126 ALA A N 1
ATOM 751 C CA . ALA A 1 126 ? 219.256 163.558 289.517 1.00 106.40 126 ALA A CA 1
ATOM 752 C C . ALA A 1 126 ? 219.326 162.213 288.808 1.00 106.40 126 ALA A C 1
ATOM 753 O O . ALA A 1 126 ? 220.311 161.907 288.128 1.00 106.40 126 ALA A O 1
ATOM 755 N N . GLY A 1 127 ? 218.285 161.397 288.946 1.00 105.30 127 GLY A N 1
ATOM 756 C CA . GLY A 1 127 ? 218.335 160.038 288.449 1.00 105.30 127 GLY A CA 1
ATOM 757 C C . GLY A 1 127 ? 217.195 159.644 287.534 1.00 105.30 127 GLY A C 1
ATOM 758 O O . GLY A 1 127 ? 217.067 158.472 287.174 1.00 105.30 127 GLY A O 1
ATOM 759 N N . SER A 1 128 ? 216.358 160.602 287.150 1.00 105.45 128 SER A N 1
ATOM 760 C CA . SER A 1 128 ? 215.274 160.345 286.210 1.00 105.45 128 SER A CA 1
ATOM 761 C C . SER A 1 128 ? 215.773 160.662 284.807 1.00 105.45 128 SER A C 1
ATOM 762 O O . SER A 1 128 ? 215.952 161.830 284.455 1.00 105.45 128 SER A O 1
ATOM 765 N N . ASP A 1 129 ? 215.984 159.621 284.007 1.00 101.74 129 ASP A N 1
ATOM 766 C CA . ASP A 1 129 ? 216.622 159.775 282.708 1.00 101.74 129 ASP A CA 1
ATOM 767 C C . ASP A 1 129 ? 215.677 160.431 281.712 1.00 101.74 129 ASP A C 1
ATOM 768 O O . ASP A 1 129 ? 214.533 160.003 281.548 1.00 101.74 129 ASP A O 1
ATOM 773 N N . CYS A 1 130 ? 216.161 161.473 281.048 1.00 98.57 130 CYS A N 1
ATOM 774 C CA . CYS A 1 130 ? 215.332 162.219 280.122 1.00 98.57 130 CYS A CA 1
ATOM 775 C C . CYS A 1 130 ? 215.225 161.484 278.792 1.00 98.57 130 CYS A C 1
ATOM 776 O O . CYS A 1 130 ? 215.917 160.498 278.537 1.00 98.57 130 CYS A O 1
ATOM 779 N N . THR A 1 131 ? 214.341 161.986 277.933 1.00 91.33 131 THR A N 1
ATOM 780 C CA . THR A 1 131 ? 214.117 161.414 276.606 1.00 91.33 131 THR A CA 1
ATOM 781 C C . THR A 1 131 ? 214.019 162.584 275.639 1.00 91.33 131 THR A C 1
ATOM 782 O O . THR A 1 131 ? 212.930 163.102 275.390 1.00 91.33 131 THR A O 1
ATOM 786 N N . LYS A 1 132 ? 215.151 162.992 275.088 1.00 87.95 132 LYS A N 1
ATOM 787 C CA . LYS A 1 132 ? 215.201 164.195 274.279 1.00 87.95 132 LYS A CA 1
ATOM 788 C C . LYS A 1 132 ? 215.507 163.836 272.838 1.00 87.95 132 LYS A C 1
ATOM 789 O O . LYS A 1 132 ? 216.190 162.853 272.560 1.00 87.95 132 LYS A O 1
ATOM 795 N N . SER A 1 133 ? 214.994 164.637 271.923 1.00 84.03 133 SER A N 1
ATOM 796 C CA . SER A 1 133 ? 215.092 164.328 270.510 1.00 84.03 133 SER A CA 1
ATOM 797 C C . SER A 1 133 ? 215.686 165.499 269.759 1.00 84.03 133 SER A C 1
ATOM 798 O O . SER A 1 133 ? 215.405 166.655 270.077 1.00 84.03 133 SER A O 1
ATOM 801 N N . PHE A 1 134 ? 216.494 165.199 268.755 1.00 80.60 134 PHE A N 1
ATOM 802 C CA . PHE A 1 134 ? 216.865 166.208 267.781 1.00 80.60 134 PHE A CA 1
ATOM 803 C C . PHE A 1 134 ? 216.297 165.843 266.425 1.00 80.60 134 PHE A C 1
ATOM 804 O O . PHE A 1 134 ? 216.337 164.683 266.005 1.00 80.60 134 PHE A O 1
ATOM 812 N N . ASN A 1 135 ? 215.758 166.849 265.761 1.00 76.66 135 ASN A N 1
ATOM 813 C CA . ASN A 1 135 ? 215.257 166.735 264.411 1.00 76.66 135 ASN A CA 1
ATOM 814 C C . ASN A 1 135 ? 216.105 167.612 263.512 1.00 76.66 135 ASN A C 1
ATOM 815 O O . ASN A 1 135 ? 216.581 168.671 263.923 1.00 76.66 135 ASN A O 1
ATOM 820 N N . LYS A 1 136 ? 216.306 167.157 262.287 1.00 73.15 136 LYS A N 1
ATOM 821 C CA . LYS A 1 136 ? 217.142 167.897 261.360 1.00 73.15 136 LYS A CA 1
ATOM 822 C C . LYS A 1 136 ? 216.695 167.558 259.954 1.00 73.15 136 LYS A C 1
ATOM 823 O O . LYS A 1 136 ? 216.602 166.379 259.600 1.00 73.15 136 LYS A O 1
ATOM 829 N N . PHE A 1 137 ? 216.410 168.583 259.167 1.00 70.71 137 PHE A N 1
ATOM 830 C CA . PHE A 1 137 ? 215.970 168.419 257.790 1.00 70.71 137 PHE A CA 1
ATOM 831 C C . PHE A 1 137 ? 217.107 168.877 256.886 1.00 70.71 137 PHE A C 1
ATOM 832 O O . PHE A 1 137 ? 217.166 170.031 256.466 1.00 70.71 137 PHE A O 1
ATOM 840 N N . ILE A 1 138 ? 218.001 167.955 256.584 1.00 70.76 138 ILE A N 1
ATOM 841 C CA . ILE A 1 138 ? 219.174 168.247 255.779 1.00 70.76 138 ILE A CA 1
ATOM 842 C C . ILE A 1 138 ? 218.775 168.291 254.316 1.00 70.76 138 ILE A C 1
ATOM 843 O O . ILE A 1 138 ? 218.140 167.363 253.805 1.00 70.76 138 ILE A O 1
ATOM 848 N N . ARG A 1 139 ? 219.157 169.361 253.640 1.00 72.31 139 ARG A N 1
ATOM 849 C CA . ARG A 1 139 ? 218.925 169.534 252.213 1.00 72.31 139 ARG A CA 1
ATOM 850 C C . ARG A 1 139 ? 220.269 169.322 251.525 1.00 72.31 139 ARG A C 1
ATOM 851 O O . ARG A 1 139 ? 221.112 170.217 251.490 1.00 72.31 139 ARG A O 1
ATOM 859 N N . LEU A 1 140 ? 220.471 168.127 250.989 1.00 73.53 140 LEU A N 1
ATOM 860 C CA . LEU A 1 140 ? 221.756 167.769 250.407 1.00 73.53 140 LEU A CA 1
ATOM 861 C C . LEU A 1 140 ? 221.873 168.369 249.016 1.00 73.53 140 LEU A C 1
ATOM 862 O O . LEU A 1 140 ? 221.057 168.079 248.137 1.00 73.53 140 LEU A O 1
ATOM 867 N N . GLY A 1 141 ? 222.887 169.203 248.816 1.00 80.49 141 GLY A N 1
ATOM 868 C CA . GLY A 1 141 ? 223.088 169.813 247.514 1.00 80.49 141 GLY A CA 1
ATOM 869 C C . GLY A 1 141 ? 223.648 168.803 246.536 1.00 80.49 141 GLY A C 1
ATOM 870 O O . GLY A 1 141 ? 224.615 168.095 246.842 1.00 80.49 141 GLY A O 1
ATOM 871 N N . ALA A 1 142 ? 223.021 168.723 245.355 1.00 80.47 142 ALA A N 1
ATOM 872 C CA . ALA A 1 142 ? 223.389 167.825 244.251 1.00 80.47 142 ALA A CA 1
ATOM 873 C C . ALA A 1 142 ? 223.390 166.356 244.662 1.00 80.47 142 ALA A C 1
ATOM 874 O O . ALA A 1 142 ? 224.171 165.558 244.142 1.00 80.47 142 ALA A O 1
ATOM 876 N N . GLY A 1 143 ? 222.528 165.992 245.606 1.00 77.76 143 GLY A N 1
ATOM 877 C CA . GLY A 1 143 ? 222.294 164.602 245.933 1.00 77.76 143 GLY A CA 1
ATOM 878 C C . GLY A 1 143 ? 223.397 163.894 246.687 1.00 77.76 143 GLY A C 1
ATOM 879 O O . GLY A 1 143 ? 224.507 164.409 246.830 1.00 77.76 143 GLY A O 1
ATOM 880 N N . ILE A 1 144 ? 223.083 162.705 247.192 1.00 79.77 144 ILE A N 1
ATOM 881 C CA . ILE A 1 144 ? 224.063 161.778 247.740 1.00 79.77 144 ILE A CA 1
ATOM 882 C C . ILE A 1 144 ? 223.712 160.413 247.177 1.00 79.77 144 ILE A C 1
ATOM 883 O O . ILE A 1 144 ? 222.633 159.883 247.459 1.00 79.77 144 ILE A O 1
ATOM 888 N N . SER A 1 145 ? 224.601 159.849 246.371 1.00 82.11 145 SER A N 1
ATOM 889 C CA . SER A 1 145 ? 224.301 158.593 245.712 1.00 82.11 145 SER A CA 1
ATOM 890 C C . SER A 1 145 ? 224.543 157.422 246.655 1.00 82.11 145 SER A C 1
ATOM 891 O O . SER A 1 145 ? 224.888 157.587 247.826 1.00 82.11 145 SER A O 1
ATOM 894 N N . GLN A 1 146 ? 224.360 156.216 246.131 1.00 83.57 146 GLN A N 1
ATOM 895 C CA . GLN A 1 146 ? 224.517 155.010 246.927 1.00 83.57 146 GLN A CA 1
ATOM 896 C C . GLN A 1 146 ? 225.969 154.637 247.142 1.00 83.57 146 GLN A C 1
ATOM 897 O O . GLN A 1 146 ? 226.254 153.783 247.986 1.00 83.57 146 GLN A O 1
ATOM 903 N N . THR A 1 147 ? 226.886 155.246 246.403 1.00 84.44 147 THR A N 1
ATOM 904 C CA . THR A 1 147 ? 228.306 155.037 246.627 1.00 84.44 147 THR A CA 1
ATOM 905 C C . THR A 1 147 ? 228.850 155.982 247.684 1.00 84.44 147 THR A C 1
ATOM 906 O O . THR A 1 147 ? 229.726 155.597 248.464 1.00 84.44 147 THR A O 1
ATOM 910 N N . GLN A 1 148 ? 228.343 157.212 247.733 1.00 83.39 148 GLN A N 1
ATOM 911 C CA . GLN A 1 148 ? 228.600 158.060 248.882 1.00 83.39 148 GLN A CA 1
ATOM 912 C C . GLN A 1 148 ? 227.828 157.551 250.086 1.00 83.39 148 GLN A C 1
ATOM 913 O O . GLN A 1 148 ? 226.954 156.691 249.984 1.00 83.39 148 GLN A O 1
ATOM 919 N N . HIS A 1 149 ? 228.151 158.102 251.245 1.00 80.35 149 HIS A N 1
ATOM 920 C CA . HIS A 1 149 ? 227.549 157.685 252.494 1.00 80.35 149 HIS A CA 1
ATOM 921 C C . HIS A 1 149 ? 227.255 158.929 253.302 1.00 80.35 149 HIS A C 1
ATOM 922 O O . HIS A 1 149 ? 228.159 159.718 253.595 1.00 80.35 149 HIS A O 1
ATOM 929 N N . LEU A 1 150 ? 225.992 159.120 253.622 1.00 76.32 150 LEU A N 1
ATOM 930 C CA . LEU A 1 150 ? 225.585 160.152 254.550 1.00 76.32 150 LEU A CA 1
ATOM 931 C C . LEU A 1 150 ? 225.563 159.532 255.933 1.00 76.32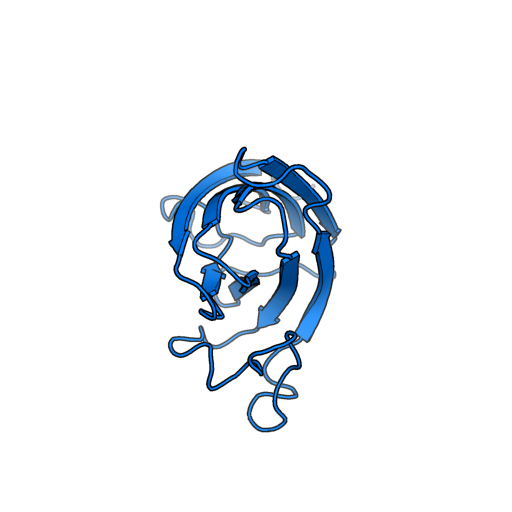 150 LEU A C 1
ATOM 932 O O . LEU A 1 150 ? 224.891 158.522 256.154 1.00 76.32 150 LEU A O 1
ATOM 937 N N . T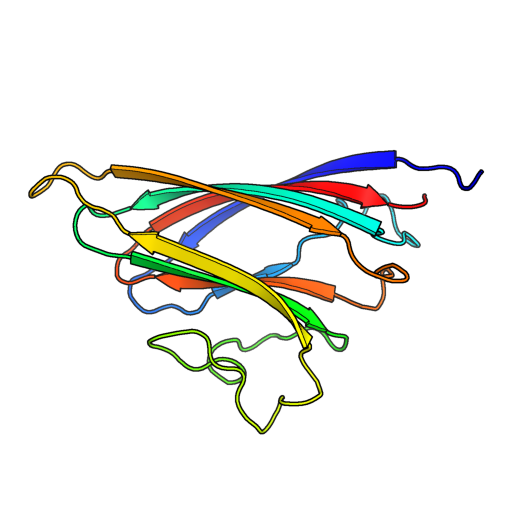YR A 1 151 ? 226.324 160.102 256.847 1.00 76.73 151 TYR A N 1
ATOM 938 C CA . TYR A 1 151 ? 226.471 159.569 258.183 1.00 76.73 151 TYR A CA 1
ATOM 939 C C . TYR A 1 151 ? 225.905 160.548 259.187 1.00 76.73 151 TYR A C 1
ATOM 940 O O . TYR A 1 151 ? 225.939 161.761 258.979 1.00 76.73 151 TYR A O 1
ATOM 949 N N . VAL A 1 152 ? 225.402 160.016 260.288 1.00 73.93 152 VAL A N 1
ATOM 950 C CA . VAL A 1 152 ? 225.145 160.815 261.469 1.00 73.93 152 VAL A CA 1
ATOM 951 C C . VAL A 1 152 ? 225.974 160.210 262.583 1.00 73.93 152 VAL A C 1
ATOM 952 O O . VAL A 1 152 ? 225.823 159.031 262.916 1.00 73.93 152 VAL A O 1
ATOM 956 N N . VAL A 1 153 ? 226.896 160.989 263.101 1.00 77.52 153 VAL A N 1
ATOM 957 C CA . VAL A 1 153 ? 227.816 160.519 264.117 1.00 77.52 153 VAL A CA 1
ATOM 958 C C . VAL A 1 153 ? 227.534 161.323 265.374 1.00 77.52 153 VAL A C 1
ATOM 959 O O . VAL A 1 153 ? 227.047 162.451 265.302 1.00 77.52 153 VAL A O 1
ATOM 963 N N . MET A 1 154 ? 227.744 160.712 266.529 1.00 82.68 154 MET A N 1
ATOM 964 C CA . MET A 1 154 ? 227.398 161.370 267.773 1.00 82.68 154 MET A CA 1
ATOM 965 C C . MET A 1 154 ? 228.364 160.949 268.861 1.00 82.68 154 MET A C 1
ATOM 966 O O . MET A 1 154 ? 228.750 159.783 268.946 1.00 82.68 154 MET A O 1
ATOM 971 N N . TYR A 1 155 ? 228.767 161.915 269.668 1.00 85.03 155 TYR A N 1
ATOM 972 C CA . TYR A 1 155 ? 229.496 161.672 270.899 1.00 85.03 155 TYR A CA 1
ATOM 973 C C . TYR A 1 155 ? 228.547 161.945 272.041 1.00 85.03 155 TYR A C 1
ATOM 974 O O . TYR A 1 155 ? 228.028 163.056 272.161 1.00 85.03 155 TYR A O 1
ATOM 983 N N . THR A 1 156 ? 228.343 160.960 272.886 1.00 86.76 156 THR A N 1
ATOM 984 C CA . THR A 1 156 ? 227.531 161.156 274.065 1.00 86.76 156 THR A CA 1
ATOM 985 C C . THR A 1 156 ? 228.438 161.296 275.273 1.00 86.76 156 THR A C 1
ATOM 986 O O . THR A 1 156 ? 229.661 161.295 275.165 1.00 86.76 156 THR A O 1
ATOM 990 N N . SER A 1 157 ? 227.833 161.430 276.441 1.00 91.04 157 SER A N 1
ATOM 991 C CA . SER A 1 157 ? 228.595 161.450 277.672 1.00 91.04 157 SER A CA 1
ATOM 992 C C . SER A 1 157 ? 228.053 160.474 278.696 1.00 91.04 157 SER A C 1
ATOM 993 O O . SER A 1 157 ? 228.545 160.448 279.827 1.00 91.04 157 SER A O 1
ATOM 996 N N . GLU A 1 158 ? 227.054 159.682 278.333 1.00 94.77 158 GLU A N 1
ATOM 997 C CA . GLU A 1 158 ? 226.620 158.549 279.125 1.00 94.77 158 GLU A CA 1
ATOM 998 C C . GLU A 1 158 ? 226.061 157.519 278.161 1.00 94.77 158 GLU A C 1
ATOM 999 O O . GLU A 1 158 ? 226.037 157.732 276.948 1.00 94.77 158 GLU A O 1
ATOM 1005 N N . ALA A 1 159 ? 225.629 156.390 278.700 1.00 94.37 159 ALA A N 1
ATOM 1006 C CA . ALA A 1 159 ? 225.020 155.366 277.867 1.00 94.37 159 ALA A CA 1
ATOM 1007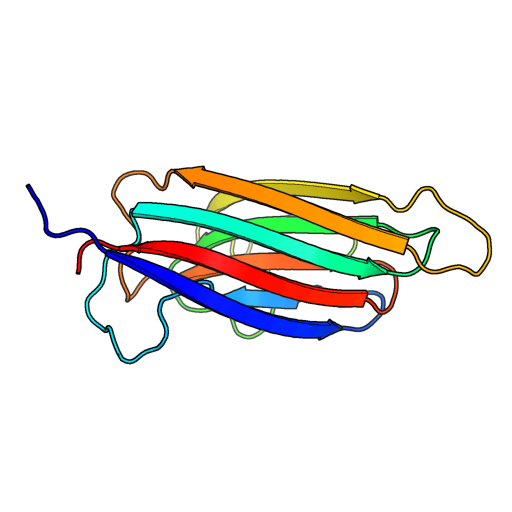 C C . ALA A 1 159 ? 223.639 155.834 277.443 1.00 94.37 159 ALA A C 1
ATOM 1008 O O . ALA A 1 159 ? 222.755 156.019 278.284 1.00 94.37 159 ALA A O 1
ATOM 1010 N N . VAL A 1 160 ? 223.457 156.045 276.146 1.00 89.70 160 VAL A N 1
ATOM 1011 C CA . VAL A 1 160 ? 222.202 156.542 275.616 1.00 89.70 160 VAL A CA 1
ATOM 1012 C C . VAL A 1 160 ? 221.548 155.448 274.783 1.00 89.70 160 VAL A C 1
ATOM 1013 O O . VAL A 1 160 ? 222.173 154.452 274.413 1.00 89.70 160 VAL A O 1
ATOM 1017 N N . LYS A 1 161 ? 220.268 155.659 274.472 1.00 88.88 161 LYS A N 1
ATOM 1018 C CA . LYS A 1 161 ? 219.403 154.643 273.878 1.00 88.88 161 LYS A CA 1
ATOM 1019 C C . LYS A 1 161 ? 218.772 155.182 272.594 1.00 88.88 161 LYS A C 1
ATOM 1020 O O . LYS A 1 161 ? 217.550 155.242 272.483 1.00 88.88 161 LYS A O 1
ATOM 1026 N N . THR A 1 162 ? 219.613 155.641 271.660 1.00 85.03 162 THR A N 1
ATOM 1027 C CA . THR A 1 162 ? 219.143 156.306 270.445 1.00 85.03 162 THR A CA 1
ATOM 1028 C C . THR A 1 162 ? 218.254 155.409 269.596 1.00 85.03 162 THR A C 1
ATOM 1029 O O . THR A 1 162 ? 218.517 154.219 269.426 1.00 85.03 162 THR A O 1
ATOM 1033 N N . VAL A 1 163 ? 217.186 155.997 269.070 1.00 82.04 163 VAL A N 1
ATOM 1034 C CA . VAL A 1 163 ? 216.211 155.298 268.244 1.00 82.04 163 VAL A CA 1
ATOM 1035 C C . VAL A 1 163 ? 216.167 155.993 266.896 1.00 82.04 163 VAL A C 1
ATOM 1036 O O . VAL A 1 163 ? 215.083 156.249 266.364 1.00 82.04 163 VAL A O 1
ATOM 1040 N N . LEU A 1 164 ? 217.340 156.366 266.382 1.00 79.52 164 LEU A N 1
ATOM 1041 C CA . LEU A 1 164 ? 217.488 157.287 265.261 1.00 79.52 164 LEU A CA 1
ATOM 1042 C C . LEU A 1 164 ? 216.801 156.802 263.998 1.00 79.52 164 LEU A C 1
ATOM 1043 O O . LEU A 1 164 ? 217.246 155.836 263.386 1.00 79.52 164 LEU A O 1
ATOM 1048 N N . GLU A 1 165 ? 215.723 157.457 263.595 1.00 81.03 165 GLU A N 1
ATOM 1049 C CA . GLU A 1 165 ? 215.082 157.135 262.335 1.00 81.03 165 GLU A CA 1
ATOM 1050 C C . GLU A 1 165 ? 215.100 158.346 261.427 1.00 81.03 165 GLU A C 1
ATOM 1051 O O . GLU A 1 165 ? 215.330 159.476 261.863 1.00 81.03 165 GLU A O 1
ATOM 1057 N N . HIS A 1 166 ? 214.853 158.090 260.151 1.00 79.41 166 HIS A N 1
ATOM 1058 C CA . HIS A 1 166 ? 215.090 159.109 259.149 1.00 79.41 166 HIS A CA 1
ATOM 1059 C C . HIS A 1 166 ? 214.299 158.787 257.898 1.00 79.41 166 HIS A C 1
ATOM 1060 O O . HIS A 1 166 ? 214.252 157.637 257.454 1.00 79.41 166 HIS A O 1
ATOM 1067 N N . ARG A 1 167 ? 213.694 159.820 257.345 1.00 76.17 167 ARG A N 1
ATOM 1068 C CA . ARG A 1 167 ? 212.952 159.763 256.100 1.00 76.17 167 ARG A CA 1
ATOM 1069 C C . ARG A 1 167 ? 213.834 160.374 255.024 1.00 76.17 167 ARG A C 1
ATOM 1070 O O . ARG A 1 167 ? 214.038 161.590 255.002 1.00 76.17 167 ARG A O 1
ATOM 1078 N N . VAL A 1 168 ? 214.379 159.541 254.161 1.00 72.58 168 VAL A N 1
ATOM 1079 C CA . VAL A 1 168 ? 215.193 160.032 253.066 1.00 72.58 168 VAL A CA 1
ATOM 1080 C C . VAL A 1 168 ? 214.317 160.185 251.831 1.00 72.58 168 VAL A C 1
ATOM 1081 O O . VAL A 1 168 ? 213.278 159.541 251.684 1.00 72.58 168 VAL A O 1
ATOM 1085 N N . TYR A 1 169 ? 214.759 161.050 250.928 1.00 73.71 169 TYR A N 1
ATOM 1086 C CA . TYR A 1 169 ? 213.945 161.561 249.838 1.00 73.71 169 TYR A CA 1
ATOM 1087 C C . TYR A 1 169 ? 214.546 161.180 248.496 1.00 73.71 169 TYR A C 1
ATOM 1088 O O . TYR A 1 169 ? 214.775 162.046 247.649 1.00 73.71 169 TYR A O 1
ATOM 1097 N N . ILE A 1 170 ? 214.830 159.891 248.316 1.00 79.11 170 ILE A N 1
ATOM 1098 C CA . ILE A 1 170 ? 215.698 159.448 247.234 1.00 79.11 170 ILE A CA 1
ATOM 1099 C C . ILE A 1 170 ? 215.018 159.605 245.880 1.00 79.11 170 ILE A C 1
ATOM 1100 O O . ILE A 1 170 ? 213.799 159.762 245.770 1.00 79.11 170 ILE A O 1
ATOM 1105 N N . GLU A 1 171 ? 215.835 159.558 244.832 1.00 84.11 171 GLU A N 1
ATOM 1106 C CA . GLU A 1 171 ? 215.382 159.729 243.462 1.00 84.11 171 GLU A CA 1
ATOM 1107 C C . GLU A 1 171 ? 215.021 158.420 242.784 1.00 84.11 171 GLU A C 1
ATOM 1108 O O . GLU A 1 171 ? 214.870 158.398 241.561 1.00 84.11 171 GLU A O 1
ATOM 1114 N N . VAL A 1 172 ? 214.885 157.336 243.533 1.00 85.49 172 VAL A N 1
ATOM 1115 C CA . VAL A 1 172 ? 214.437 156.077 242.960 1.00 85.49 172 VAL A CA 1
ATOM 1116 C C . VAL A 1 172 ? 213.367 155.473 243.857 1.00 85.49 172 VAL A C 1
ATOM 1117 O O . VAL A 1 172 ? 212.204 155.868 243.801 1.00 85.49 172 VAL A O 1
#

InterPro domains:
  IPR006753 Nanovirus coat protein [PF04660] (4-172)

Nearest PDB structures (foldseek):
  6s44-assembly1_A  TM=1.007E+00  e=7.228E-29  Faba bean necrotic stunt virus
  3j22-assembly1_B  TM=5.130E-01  e=5.751E-03  Enterovirus A71
  2wff-assembly1_2  TM=4.479E-01  e=2.585E-03  Equine rhinitis A virus
  2xbo-assembly1_2  TM=4.396E-01  e=7.117E-03  Equine rhinitis A virus
  1m06-assembly1_G  TM=3.917E-01  e=1.349E-02  Escherichia phage alpha3